Protein AF-A0A522S2E9-F1 (afdb_monomer_lite)

pLDDT: mean 93.25, std 12.16, range [32.34, 98.25]

Secondary structure (DSSP, 8-state):
-TTTTTSSSSHHHHHHHHHHHH---GGG--HHHHHHHH-HHHHHHHHHHHHHHH--GGGSPPHHHHHHHHTT--GGGGG----

Radius of gyration: 13.18 Å; chains: 1; bounding box: 35×27×31 Å

Foldseek 3Di:
DCVVVVVDVAPLVQQVCCVPPVVDPVVCSGPQSVCVVVALLVLQVVLVVVCVVPVDPVSHDDPVSVVCNVVSHGSVVSVPDDD

Sequence (83 aa):
RILEEKIAARPSDIDIVWINGYGFPVGKGGPMFWADLTGLKKIVERLEYWHGKTGKEVFAPSPLLKKLAAEGKGFSSLQASKA

Structure (mmCIF, N/CA/C/O backbone):
data_AF-A0A522S2E9-F1
#
_entry.id   AF-A0A522S2E9-F1
#
loop_
_atom_site.group_PDB
_atom_site.id
_atom_site.type_symbol
_atom_site.label_atom_id
_atom_site.label_alt_id
_atom_site.label_comp_id
_atom_site.label_asym_id
_atom_site.label_entity_id
_atom_site.l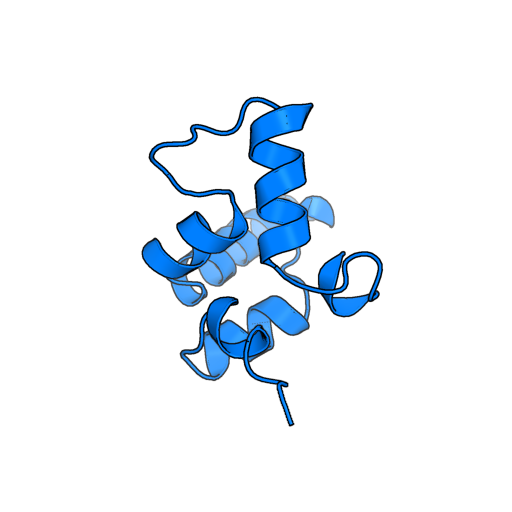abel_seq_id
_atom_site.pdbx_PDB_ins_code
_atom_site.Cartn_x
_atom_site.Cartn_y
_atom_site.Cartn_z
_atom_site.occupancy
_atom_site.B_iso_or_equiv
_atom_site.auth_seq_id
_atom_site.auth_comp_id
_atom_site.auth_asym_id
_atom_site.auth_atom_id
_atom_site.pdbx_PDB_model_num
ATOM 1 N N . ARG A 1 1 ? -5.126 -7.717 -0.271 1.00 94.25 1 ARG A N 1
ATOM 2 C CA . ARG A 1 1 ? -6.124 -8.608 -0.902 1.00 94.25 1 ARG A CA 1
ATOM 3 C C . ARG A 1 1 ? -5.474 -9.417 -2.020 1.00 94.25 1 ARG A C 1
ATOM 5 O O . ARG A 1 1 ? -4.951 -10.459 -1.685 1.00 94.25 1 ARG A O 1
ATOM 12 N N . ILE A 1 2 ? -5.281 -8.907 -3.246 1.00 95.88 2 ILE A N 1
ATOM 13 C CA . ILE A 1 2 ? -4.677 -9.670 -4.379 1.00 95.88 2 ILE A CA 1
ATOM 14 C C . ILE A 1 2 ? -3.418 -10.495 -4.015 1.00 95.88 2 ILE A C 1
ATOM 16 O O . ILE A 1 2 ? -3.354 -11.679 -4.330 1.00 95.88 2 ILE A O 1
ATOM 20 N N . LEU A 1 3 ? -2.426 -9.900 -3.337 1.00 94.12 3 LEU A N 1
ATOM 21 C CA . LEU A 1 3 ? -1.207 -10.620 -2.911 1.00 94.12 3 LEU A CA 1
ATOM 22 C C . LEU A 1 3 ? -1.454 -11.661 -1.811 1.00 94.12 3 LEU A C 1
ATOM 24 O O . LEU A 1 3 ? -0.828 -12.711 -1.783 1.00 94.12 3 LEU A O 1
ATOM 28 N N . GLU A 1 4 ? -2.358 -11.358 -0.888 1.00 92.94 4 GLU A N 1
ATOM 29 C CA . GLU A 1 4 ? -2.714 -12.221 0.243 1.00 92.94 4 GLU A CA 1
ATOM 30 C C . GLU A 1 4 ? -3.508 -13.446 -0.222 1.00 92.94 4 GLU A C 1
ATOM 32 O O . GLU A 1 4 ? -3.260 -14.560 0.228 1.00 92.94 4 GLU A O 1
ATOM 37 N N . GLU A 1 5 ? -4.392 -13.239 -1.196 1.00 95.00 5 GLU A N 1
ATOM 38 C CA . GLU A 1 5 ? -5.171 -14.270 -1.885 1.00 95.00 5 GLU A CA 1
ATOM 39 C C . GLU A 1 5 ? -4.336 -15.056 -2.910 1.00 95.00 5 GLU A C 1
ATOM 41 O O . GLU A 1 5 ? -4.846 -15.978 -3.540 1.00 95.00 5 GLU A O 1
ATOM 46 N N . LYS A 1 6 ? -3.050 -14.711 -3.079 1.00 93.44 6 LYS A N 1
ATOM 47 C CA . LYS A 1 6 ? -2.112 -15.332 -4.030 1.00 93.44 6 LYS A CA 1
ATOM 48 C C . LYS A 1 6 ? -2.571 -15.276 -5.495 1.00 93.44 6 LYS A C 1
ATOM 50 O O . LYS A 1 6 ? -2.159 -16.104 -6.300 1.00 93.44 6 LYS A O 1
ATOM 55 N N . ILE A 1 7 ? -3.382 -14.278 -5.854 1.00 95.56 7 ILE A N 1
ATOM 56 C CA . ILE A 1 7 ? -3.788 -14.018 -7.246 1.00 95.56 7 ILE A CA 1
ATOM 57 C C . ILE A 1 7 ? -2.595 -13.494 -8.058 1.00 95.56 7 ILE A C 1
ATOM 59 O O . ILE A 1 7 ? -2.421 -13.854 -9.218 1.00 95.56 7 ILE A O 1
ATOM 63 N N . ALA A 1 8 ? -1.756 -12.660 -7.439 1.00 94.50 8 ALA A N 1
ATOM 64 C CA . ALA A 1 8 ? -0.466 -12.253 -7.988 1.00 94.50 8 ALA A CA 1
ATOM 65 C C . ALA A 1 8 ? 0.662 -12.887 -7.169 1.00 94.50 8 ALA A C 1
ATOM 67 O O . ALA A 1 8 ? 0.593 -12.913 -5.938 1.00 94.50 8 ALA A O 1
ATOM 68 N N . ALA A 1 9 ? 1.708 -13.367 -7.846 1.00 92.31 9 ALA A N 1
ATOM 69 C CA . ALA A 1 9 ? 2.839 -14.015 -7.188 1.00 92.31 9 ALA A CA 1
ATOM 70 C C . ALA A 1 9 ? 3.725 -13.008 -6.441 1.00 92.31 9 ALA A C 1
ATOM 72 O O . ALA A 1 9 ? 4.281 -13.332 -5.392 1.00 92.31 9 ALA A O 1
ATOM 73 N N . ARG A 1 10 ? 3.876 -11.786 -6.972 1.00 94.50 10 ARG A N 1
ATOM 74 C CA . ARG A 1 10 ? 4.744 -10.747 -6.403 1.00 94.50 10 ARG A CA 1
ATOM 75 C C . ARG A 1 10 ? 4.121 -9.353 -6.524 1.00 94.50 10 ARG A C 1
ATOM 77 O O . ARG A 1 10 ? 3.351 -9.108 -7.453 1.00 94.50 10 ARG A O 1
ATOM 84 N N . PRO A 1 11 ? 4.514 -8.391 -5.664 1.00 96.12 11 PRO A N 1
ATOM 85 C CA . PRO A 1 11 ? 4.059 -7.003 -5.779 1.00 96.12 11 PRO A CA 1
ATOM 86 C C . PRO A 1 11 ? 4.352 -6.375 -7.148 1.00 96.12 11 PRO A C 1
ATOM 88 O O . PRO A 1 11 ? 3.502 -5.679 -7.693 1.00 96.12 11 PRO A O 1
ATOM 91 N N . SER A 1 12 ? 5.510 -6.679 -7.743 1.00 95.31 12 SER A N 1
ATOM 92 C CA . SER A 1 12 ? 5.899 -6.141 -9.052 1.00 95.31 12 SER A CA 1
ATOM 93 C C . SER A 1 12 ? 4.982 -6.593 -10.190 1.00 95.31 12 SER A C 1
ATOM 95 O O . SER A 1 12 ? 4.845 -5.880 -11.179 1.00 95.31 12 SER A O 1
ATOM 97 N N . ASP A 1 13 ? 4.342 -7.761 -10.067 1.00 95.75 13 ASP A N 1
ATOM 98 C CA . ASP A 1 13 ? 3.403 -8.244 -11.084 1.00 95.75 13 ASP A CA 1
ATOM 99 C C . ASP A 1 13 ? 2.155 -7.338 -11.122 1.00 95.75 13 ASP A C 1
ATOM 101 O O . ASP A 1 13 ? 1.629 -7.044 -12.193 1.00 95.75 13 ASP A O 1
ATOM 105 N N . ILE A 1 14 ? 1.736 -6.806 -9.964 1.00 96.62 14 ILE A N 1
ATOM 106 C CA . ILE A 1 14 ? 0.663 -5.804 -9.867 1.00 96.62 14 ILE A CA 1
ATOM 107 C C . ILE A 1 14 ? 1.127 -4.469 -10.454 1.00 96.62 14 ILE A C 1
ATOM 109 O O . ILE A 1 14 ? 0.382 -3.852 -11.216 1.00 96.62 14 ILE A O 1
ATOM 113 N N . ASP A 1 15 ? 2.349 -4.034 -10.133 1.00 96.81 15 ASP A N 1
ATOM 114 C CA . ASP A 1 15 ? 2.895 -2.775 -10.649 1.00 96.81 15 ASP A CA 1
ATOM 115 C C . ASP A 1 15 ? 2.913 -2.750 -12.181 1.00 96.81 15 ASP A C 1
ATOM 117 O O . ASP A 1 15 ? 2.396 -1.814 -12.791 1.00 96.81 15 ASP A O 1
ATOM 121 N N . ILE A 1 16 ? 3.416 -3.816 -12.809 1.00 96.62 16 ILE A N 1
ATOM 122 C CA . ILE A 1 16 ? 3.496 -3.934 -14.271 1.00 96.62 16 ILE A CA 1
ATOM 123 C C . ILE A 1 16 ? 2.106 -3.869 -14.914 1.00 96.62 16 ILE A C 1
ATOM 125 O O . ILE A 1 16 ? 1.937 -3.177 -15.922 1.00 96.62 16 ILE A O 1
ATOM 129 N N . VAL A 1 17 ? 1.105 -4.546 -14.340 1.00 97.38 17 VAL A N 1
ATOM 130 C CA . VAL A 1 17 ? -0.278 -4.504 -14.846 1.00 97.38 17 VAL A CA 1
ATOM 131 C C . VAL A 1 17 ? -0.856 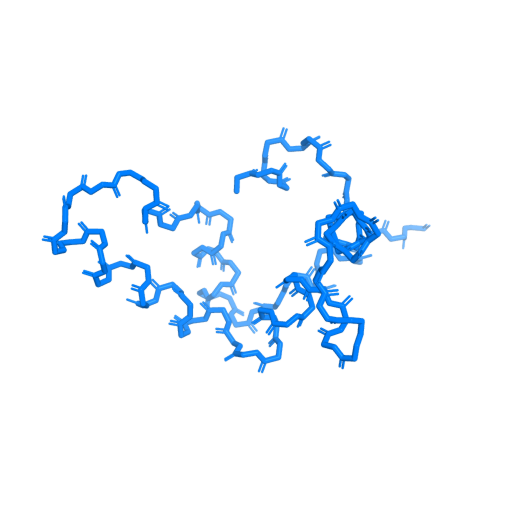-3.093 -14.750 1.00 97.38 17 VAL A C 1
ATOM 133 O O . VAL A 1 17 ? -1.504 -2.630 -15.684 1.00 97.38 17 VAL A O 1
ATOM 136 N N . TRP A 1 18 ? -0.608 -2.378 -13.654 1.00 97.75 18 TRP A N 1
ATOM 137 C CA . TRP A 1 18 ? -1.127 -1.022 -13.474 1.00 97.75 18 TRP A CA 1
ATOM 138 C C . TRP A 1 18 ? -0.469 0.005 -14.395 1.00 97.75 18 TRP A C 1
ATOM 140 O O . TRP A 1 18 ? -1.167 0.864 -14.933 1.00 97.75 18 TRP A O 1
ATOM 150 N N . ILE A 1 19 ? 0.842 -0.095 -14.618 1.00 97.69 19 ILE A N 1
ATOM 151 C CA . ILE A 1 19 ? 1.557 0.780 -15.558 1.00 97.69 19 ILE A CA 1
ATOM 152 C C . ILE A 1 19 ? 1.040 0.565 -16.982 1.00 97.69 19 ILE A C 1
ATOM 154 O O . ILE A 1 19 ? 0.658 1.523 -17.649 1.00 97.69 19 ILE A O 1
ATOM 158 N N . ASN A 1 20 ? 1.014 -0.690 -17.441 1.00 96.88 20 ASN A N 1
ATOM 159 C CA . ASN A 1 20 ? 0.773 -0.999 -18.852 1.00 96.88 20 ASN A CA 1
ATOM 160 C C . ASN A 1 20 ? -0.714 -1.136 -19.208 1.00 96.88 20 ASN A C 1
ATOM 162 O O . ASN A 1 20 ? -1.082 -0.912 -20.355 1.00 96.88 20 ASN A O 1
ATOM 166 N N . GLY A 1 21 ? -1.565 -1.518 -18.252 1.00 96.56 21 GLY A N 1
ATOM 167 C CA . GLY A 1 21 ? -2.991 -1.770 -18.486 1.00 96.56 21 GLY A CA 1
ATOM 168 C C . GLY A 1 21 ? -3.916 -0.633 -18.053 1.00 96.56 21 GLY A C 1
ATOM 169 O O . GLY A 1 21 ? -4.969 -0.447 -18.653 1.00 96.56 21 GLY A O 1
ATOM 170 N N . TYR A 1 22 ? -3.529 0.138 -17.031 1.00 95.88 22 TYR A N 1
ATOM 171 C CA . TYR A 1 22 ? -4.394 1.153 -16.410 1.00 95.88 22 TYR A CA 1
ATOM 172 C C . TYR A 1 22 ? -3.778 2.561 -16.390 1.00 95.88 22 TYR A C 1
ATOM 174 O O . TYR A 1 22 ? -4.373 3.484 -15.835 1.00 95.88 22 TYR A O 1
ATOM 182 N N . GLY A 1 23 ? -2.599 2.745 -16.997 1.00 94.94 23 GLY A N 1
ATOM 183 C CA . GLY A 1 23 ? -1.964 4.055 -17.157 1.00 94.94 23 GLY A CA 1
ATOM 184 C C . GLY A 1 23 ? -1.398 4.650 -15.867 1.00 94.94 23 GLY A C 1
ATOM 185 O O . GLY A 1 23 ? -1.324 5.874 -15.735 1.00 94.94 23 GLY A O 1
ATOM 186 N N . PHE A 1 24 ? -1.004 3.821 -14.894 1.00 96.94 24 PHE A N 1
ATOM 187 C CA . PHE A 1 24 ? -0.326 4.325 -13.700 1.00 96.94 24 PHE A CA 1
ATOM 188 C C . PHE A 1 24 ? 0.993 5.030 -14.085 1.00 96.94 24 PHE A C 1
ATOM 190 O O . PHE A 1 24 ? 1.746 4.492 -14.901 1.00 96.94 24 PHE A O 1
ATOM 197 N N . PRO A 1 25 ? 1.324 6.206 -13.510 1.00 95.56 25 PRO A N 1
ATOM 198 C CA . PRO A 1 25 ? 2.512 6.960 -13.909 1.00 95.56 25 PRO A CA 1
ATOM 199 C C . PRO A 1 25 ? 3.810 6.162 -13.733 1.00 95.56 25 PRO A C 1
ATOM 201 O O . PRO A 1 25 ? 4.219 5.877 -12.607 1.00 95.56 25 PRO A O 1
ATOM 204 N N . VAL A 1 26 ? 4.504 5.875 -14.838 1.00 93.69 26 VAL A N 1
ATOM 205 C CA . VAL A 1 26 ? 5.739 5.068 -14.840 1.00 93.69 26 VAL A CA 1
ATOM 206 C C . VAL A 1 26 ? 6.844 5.654 -13.952 1.00 93.69 26 VAL A C 1
ATOM 208 O O . VAL A 1 26 ? 7.530 4.918 -13.251 1.00 93.69 26 VAL A O 1
ATOM 211 N N . GLY A 1 27 ? 6.962 6.986 -13.879 1.00 93.12 27 GLY A N 1
ATOM 212 C CA . GLY A 1 27 ? 7.932 7.667 -13.008 1.00 93.12 27 GLY A CA 1
ATOM 213 C C . GLY A 1 27 ? 7.677 7.480 -11.506 1.00 93.12 27 GLY A C 1
ATOM 214 O O . GLY A 1 27 ? 8.517 7.846 -10.691 1.00 93.12 27 GLY A O 1
ATOM 215 N N . LYS A 1 28 ? 6.527 6.907 -11.126 1.00 93.69 28 LYS A N 1
ATOM 216 C CA . LYS A 1 28 ? 6.203 6.509 -9.749 1.00 93.69 28 LYS A CA 1
ATOM 217 C C . LYS A 1 28 ? 6.377 5.005 -9.513 1.00 93.69 28 LYS A C 1
ATOM 219 O O . LYS A 1 28 ? 5.972 4.524 -8.460 1.00 93.69 28 LYS A O 1
ATOM 224 N N . GLY A 1 29 ? 6.939 4.268 -10.473 1.00 94.06 29 GLY A N 1
ATOM 225 C CA . GLY A 1 29 ? 7.192 2.828 -10.406 1.00 94.06 29 GLY A CA 1
ATOM 226 C C . GLY A 1 29 ? 5.935 1.977 -10.572 1.00 94.06 29 GLY A C 1
ATOM 227 O O . GLY A 1 29 ? 5.889 1.148 -11.459 1.00 94.06 29 GLY A O 1
ATOM 228 N N . GLY A 1 30 ? 4.910 2.191 -9.754 1.00 96.88 30 GLY A N 1
ATOM 229 C CA . GLY A 1 30 ? 3.681 1.396 -9.704 1.00 96.88 30 GLY A CA 1
ATOM 230 C C . GLY A 1 30 ? 2.987 1.595 -8.353 1.00 96.88 30 GLY A C 1
ATOM 231 O O . GLY A 1 30 ? 3.598 2.167 -7.448 1.00 96.88 30 GLY A O 1
ATOM 232 N N . PRO A 1 31 ? 1.717 1.198 -8.177 1.00 97.38 31 PRO A N 1
ATOM 233 C CA . PRO A 1 31 ? 1.002 1.405 -6.920 1.00 97.38 31 PRO A CA 1
ATOM 234 C C . PRO A 1 31 ? 1.665 0.734 -5.708 1.00 97.38 31 PRO A C 1
ATOM 236 O O . PRO A 1 31 ? 1.645 1.316 -4.624 1.00 97.38 31 PRO A O 1
ATOM 239 N N . MET A 1 32 ? 2.267 -0.447 -5.861 1.00 97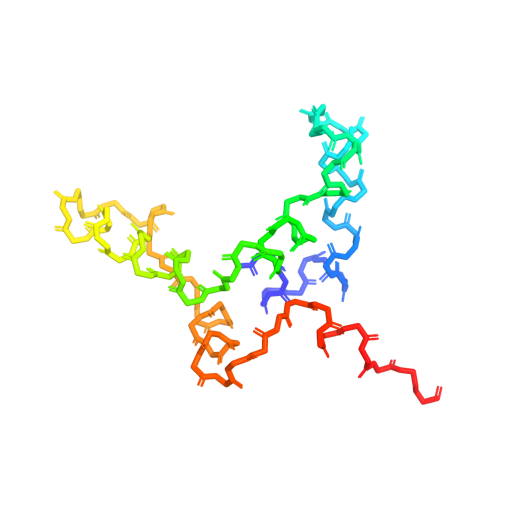.25 32 MET A N 1
ATOM 240 C CA . MET A 1 32 ? 2.931 -1.162 -4.769 1.00 97.25 32 MET A CA 1
ATOM 241 C C . MET A 1 32 ? 4.253 -0.484 -4.403 1.00 97.25 32 MET A C 1
ATOM 243 O O . MET A 1 32 ? 4.497 -0.210 -3.228 1.00 97.25 32 MET A O 1
ATOM 247 N N . PHE A 1 33 ? 5.072 -0.140 -5.401 1.00 96.94 33 PHE A N 1
ATOM 248 C CA . PHE A 1 33 ? 6.302 0.631 -5.189 1.00 96.94 33 PHE A CA 1
ATOM 249 C C . PHE A 1 33 ? 6.026 2.016 -4.581 1.00 96.94 33 PHE A C 1
ATOM 251 O O . PHE A 1 33 ? 6.674 2.437 -3.624 1.00 96.94 33 PHE A O 1
ATOM 258 N N . TRP A 1 34 ? 5.013 2.721 -5.086 1.00 97.44 34 TRP A N 1
ATOM 259 C CA . TRP A 1 34 ? 4.600 4.020 -4.562 1.00 97.44 34 TRP A CA 1
ATOM 260 C C . TRP A 1 34 ? 4.085 3.932 -3.118 1.00 97.44 34 TRP A C 1
ATOM 262 O O . TRP A 1 34 ? 4.331 4.841 -2.317 1.00 97.44 34 TRP A O 1
ATOM 272 N N . ALA A 1 35 ? 3.393 2.844 -2.766 1.00 97.19 35 ALA A N 1
ATOM 273 C CA . ALA A 1 35 ? 2.938 2.609 -1.402 1.00 97.19 35 ALA A CA 1
ATOM 274 C C . ALA A 1 35 ? 4.114 2.453 -0.427 1.00 97.19 35 ALA A C 1
ATOM 276 O O . ALA A 1 35 ? 4.075 3.031 0.661 1.00 97.19 35 ALA A O 1
ATOM 277 N N . ASP A 1 36 ? 5.178 1.756 -0.836 1.00 96.50 36 ASP A N 1
ATOM 278 C CA . ASP A 1 36 ? 6.402 1.617 -0.040 1.00 96.50 36 ASP A CA 1
ATOM 279 C C . ASP A 1 36 ? 7.092 2.963 0.196 1.00 96.50 36 ASP A C 1
ATOM 281 O O . ASP A 1 36 ? 7.442 3.276 1.332 1.00 96.50 36 ASP A O 1
ATOM 285 N N . LEU A 1 37 ? 7.209 3.799 -0.842 1.00 95.62 37 LEU A N 1
ATOM 286 C CA . LEU A 1 37 ? 7.771 5.149 -0.711 1.00 95.62 37 LEU A CA 1
ATOM 287 C C . LEU A 1 37 ? 6.925 6.063 0.184 1.00 95.62 37 LEU A C 1
ATOM 289 O O . LEU A 1 37 ? 7.455 6.916 0.892 1.00 95.62 37 LEU A O 1
ATOM 293 N N . THR A 1 38 ? 5.601 5.909 0.142 1.00 95.69 38 THR A N 1
ATOM 294 C CA . THR A 1 38 ? 4.670 6.713 0.950 1.00 95.69 38 THR A CA 1
ATOM 295 C C . THR A 1 38 ? 4.650 6.274 2.417 1.00 95.69 38 THR A C 1
ATOM 297 O O . THR A 1 38 ? 4.368 7.086 3.302 1.00 95.69 38 THR A O 1
ATOM 300 N N . GLY A 1 39 ? 4.941 4.997 2.669 1.00 96.19 39 GLY A N 1
ATOM 301 C CA . GLY A 1 39 ? 4.900 4.359 3.977 1.00 96.19 39 GLY A CA 1
ATOM 302 C C . GLY A 1 39 ? 3.554 3.689 4.264 1.00 96.19 39 GLY A C 1
ATOM 303 O O . GLY A 1 39 ? 2.506 4.339 4.337 1.00 96.19 39 GLY A O 1
ATOM 304 N N . LEU A 1 40 ? 3.584 2.373 4.505 1.00 97.56 40 LEU A N 1
ATOM 305 C CA . LEU A 1 40 ? 2.370 1.565 4.679 1.00 97.56 40 LEU A CA 1
ATOM 306 C C . LEU A 1 40 ? 1.559 1.942 5.923 1.00 97.56 40 LEU A C 1
ATOM 308 O O . LEU A 1 40 ? 0.332 1.885 5.880 1.00 97.56 40 LEU A O 1
ATOM 312 N N . LYS A 1 41 ? 2.210 2.400 7.000 1.00 97.88 41 LYS A N 1
ATOM 313 C CA . LYS A 1 41 ? 1.527 2.880 8.212 1.00 97.88 41 LYS A CA 1
ATOM 314 C C . LYS A 1 41 ? 0.551 4.019 7.904 1.00 97.88 41 LYS A C 1
ATOM 316 O O . LYS A 1 41 ? -0.623 3.934 8.251 1.00 97.88 41 LYS A O 1
ATOM 321 N N . LYS A 1 42 ? 1.008 5.030 7.159 1.00 98.00 42 LYS A N 1
ATOM 322 C CA . LYS A 1 42 ? 0.184 6.174 6.743 1.00 98.00 42 LYS A CA 1
ATOM 323 C C . LYS A 1 42 ? -1.000 5.739 5.875 1.00 98.00 42 LYS A C 1
ATOM 325 O O . LYS A 1 42 ? -2.092 6.294 5.980 1.00 98.00 42 LYS A O 1
ATOM 330 N N . ILE A 1 43 ? -0.788 4.752 5.005 1.00 97.94 43 ILE A N 1
ATOM 331 C CA . ILE A 1 43 ? -1.841 4.210 4.138 1.00 97.94 43 ILE A CA 1
ATOM 332 C C . ILE A 1 43 ? -2.892 3.468 4.970 1.00 97.94 43 IL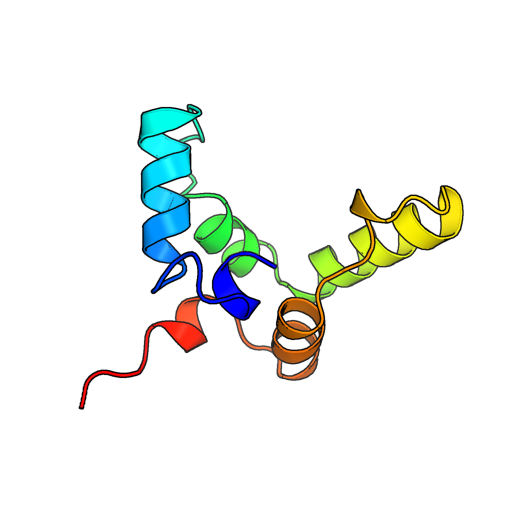E A C 1
ATOM 334 O O . ILE A 1 43 ? -4.082 3.702 4.768 1.00 97.94 43 ILE A O 1
ATOM 338 N N . VAL A 1 44 ? -2.473 2.629 5.925 1.00 98.19 44 VAL A N 1
ATOM 339 C CA . VAL A 1 44 ? -3.383 1.935 6.853 1.00 98.19 44 VAL A CA 1
ATOM 340 C C . VAL A 1 44 ? -4.216 2.936 7.643 1.00 98.19 44 VAL A C 1
ATOM 342 O O . VAL A 1 44 ? -5.438 2.850 7.596 1.00 98.19 44 VAL A O 1
ATOM 345 N N . GLU A 1 45 ? -3.589 3.929 8.276 1.00 98.12 45 GLU A N 1
ATOM 346 C CA . GLU A 1 45 ? -4.293 4.966 9.045 1.00 98.12 45 GLU A CA 1
ATOM 347 C C . GLU A 1 45 ? -5.339 5.696 8.189 1.00 98.12 45 GLU A C 1
ATOM 349 O O . GLU A 1 45 ? -6.473 5.930 8.616 1.00 98.12 45 GLU A O 1
ATOM 354 N N . ARG A 1 46 ? -4.990 6.029 6.938 1.00 98.19 46 ARG A N 1
ATOM 355 C CA . ARG A 1 46 ? -5.913 6.718 6.030 1.00 98.19 46 ARG A CA 1
ATOM 356 C C . ARG A 1 46 ? -7.083 5.834 5.603 1.00 98.19 46 ARG A C 1
ATOM 358 O O . ARG A 1 46 ? -8.196 6.341 5.467 1.00 98.19 46 ARG A O 1
ATOM 365 N N . LEU A 1 47 ? -6.836 4.547 5.382 1.00 98.12 47 LEU A N 1
ATOM 366 C CA . LEU A 1 47 ? -7.862 3.560 5.055 1.00 98.12 47 LEU A CA 1
ATOM 367 C C . LEU A 1 47 ? -8.809 3.329 6.241 1.00 98.12 47 LEU A C 1
ATOM 369 O O . LEU A 1 47 ? -10.022 3.400 6.065 1.00 98.12 47 LEU A O 1
ATOM 373 N N . GLU A 1 48 ? -8.276 3.163 7.453 1.00 98.12 48 GLU A N 1
ATOM 374 C CA . GLU A 1 48 ? -9.072 3.010 8.678 1.00 98.12 48 GLU A CA 1
ATOM 375 C C . GLU A 1 48 ? -9.947 4.235 8.948 1.00 98.12 48 GLU A C 1
ATOM 377 O O . GLU A 1 48 ? -11.132 4.083 9.243 1.00 98.12 48 GLU A O 1
ATOM 382 N N . TYR A 1 49 ? -9.411 5.443 8.745 1.00 98.25 49 TYR A N 1
ATOM 383 C CA . TYR A 1 49 ? -10.189 6.679 8.835 1.00 98.25 49 TYR A CA 1
ATOM 384 C C . TYR A 1 49 ? -11.417 6.662 7.908 1.00 98.25 49 TYR A C 1
ATOM 386 O O . TYR A 1 49 ? -12.535 6.954 8.338 1.00 98.25 49 TYR A O 1
ATOM 394 N N . TRP A 1 50 ? -11.236 6.318 6.628 1.00 98.25 50 TRP A N 1
ATOM 395 C CA . TRP A 1 50 ? -12.342 6.303 5.665 1.00 98.25 50 TRP A CA 1
ATOM 396 C C . TRP A 1 50 ? -13.297 5.134 5.871 1.00 98.25 50 TRP A C 1
ATOM 398 O O . TRP A 1 50 ? -14.502 5.300 5.672 1.00 98.25 50 TRP A O 1
ATOM 408 N N . HIS A 1 51 ? -12.791 3.982 6.304 1.00 97.94 51 HIS A N 1
ATOM 409 C CA . HIS A 1 51 ? -13.626 2.849 6.669 1.00 97.94 51 HIS A CA 1
ATOM 410 C C . HIS A 1 51 ? -14.522 3.198 7.861 1.00 97.94 51 HIS A C 1
ATOM 412 O O . HIS A 1 51 ? -15.736 3.079 7.744 1.00 97.94 51 HIS A O 1
ATOM 418 N N . GLY A 1 52 ? -13.967 3.758 8.942 1.00 97.81 52 GLY A N 1
ATOM 419 C CA . GLY A 1 52 ? -14.750 4.200 10.100 1.00 97.81 52 GLY A CA 1
ATOM 420 C C . GLY A 1 52 ? -15.769 5.291 9.761 1.00 97.81 52 GLY A C 1
ATOM 421 O O . GLY A 1 52 ? -16.876 5.291 10.289 1.00 97.81 52 GLY A O 1
ATOM 422 N N . LYS A 1 53 ? -15.437 6.197 8.831 1.00 98.00 53 LYS A N 1
ATOM 423 C CA . LYS A 1 53 ? -16.340 7.283 8.418 1.00 98.00 53 LYS A CA 1
ATOM 424 C C . LYS A 1 53 ? -17.475 6.834 7.495 1.00 98.00 53 LYS A C 1
ATOM 426 O O . LYS A 1 53 ? -18.533 7.454 7.495 1.00 98.00 53 LYS A O 1
ATOM 431 N N . THR A 1 54 ? -17.244 5.831 6.650 1.00 97.69 54 THR A N 1
ATOM 432 C CA . THR A 1 54 ? -18.190 5.466 5.577 1.00 97.69 54 THR A CA 1
ATOM 433 C C . THR A 1 54 ? -18.824 4.092 5.748 1.00 97.69 54 THR A C 1
ATOM 435 O O . THR A 1 54 ? -19.787 3.796 5.046 1.00 97.69 54 THR A O 1
ATOM 438 N N . GLY A 1 55 ? -18.264 3.233 6.602 1.00 96.12 55 GLY A N 1
ATOM 439 C CA . GLY A 1 55 ? -18.652 1.829 6.745 1.00 96.12 55 GLY A CA 1
ATOM 440 C C . GLY A 1 55 ? -18.387 0.969 5.505 1.00 96.12 55 GLY A C 1
ATOM 441 O O . GLY A 1 55 ? -18.795 -0.185 5.467 1.00 96.12 55 GLY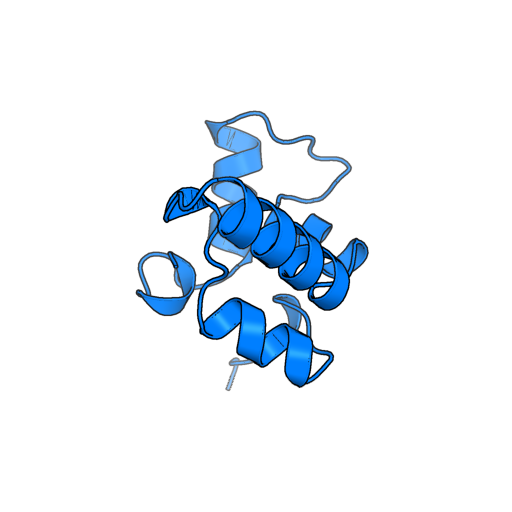 A O 1
ATOM 442 N N . LYS A 1 56 ? -17.739 1.499 4.456 1.00 97.44 56 LYS A N 1
ATOM 443 C CA . LYS A 1 56 ? -17.538 0.754 3.206 1.00 97.44 56 LYS A CA 1
ATOM 444 C C . LYS A 1 56 ? -16.354 -0.202 3.322 1.00 97.44 56 LYS A C 1
ATOM 446 O O . LYS A 1 56 ? -15.229 0.220 3.601 1.00 97.44 56 LYS A O 1
ATOM 451 N N . GLU A 1 57 ? -16.584 -1.463 2.973 1.00 95.69 57 GLU A N 1
ATOM 452 C CA . GLU A 1 57 ? -15.573 -2.534 2.960 1.00 95.69 57 GLU A CA 1
ATOM 453 C C . GLU A 1 57 ? -14.379 -2.260 2.036 1.00 95.69 57 GLU A C 1
ATOM 455 O O . GLU A 1 57 ? -13.257 -2.711 2.283 1.00 95.69 57 GLU A O 1
ATOM 460 N N . VAL A 1 58 ? -14.584 -1.454 0.988 1.00 95.00 58 VAL A N 1
ATOM 461 C CA . VAL A 1 58 ? -13.513 -1.071 0.053 1.00 95.00 58 VAL A CA 1
ATOM 462 C C . VAL A 1 58 ? -12.362 -0.349 0.760 1.00 95.00 58 VAL A C 1
ATOM 464 O O . VAL A 1 58 ? -11.218 -0.465 0.329 1.00 95.00 58 VAL A O 1
ATOM 467 N N . PHE A 1 59 ? -12.652 0.353 1.862 1.00 97.12 59 PHE A N 1
ATOM 468 C CA . PHE A 1 59 ? -11.653 1.061 2.658 1.00 97.12 59 PHE A CA 1
ATOM 469 C C . PHE A 1 59 ? -11.075 0.223 3.796 1.00 97.12 59 PHE A C 1
ATOM 471 O O . PHE A 1 59 ? -10.104 0.655 4.404 1.00 97.12 59 PHE A O 1
ATOM 478 N N . ALA A 1 60 ? -11.621 -0.959 4.098 1.00 97.44 60 ALA A N 1
ATOM 479 C CA . ALA A 1 60 ? -11.046 -1.814 5.129 1.00 97.44 60 ALA A CA 1
ATOM 480 C C . ALA A 1 60 ? -9.628 -2.254 4.697 1.00 97.44 60 ALA A C 1
ATOM 482 O O . ALA A 1 60 ? -9.483 -2.872 3.632 1.00 97.44 60 ALA A O 1
ATOM 483 N N . PRO A 1 61 ? -8.566 -1.945 5.472 1.00 97.06 61 PRO A N 1
ATOM 484 C CA . PRO A 1 61 ? -7.218 -2.381 5.130 1.00 97.06 61 PRO A CA 1
ATOM 485 C C . PRO A 1 61 ? -7.115 -3.906 5.224 1.00 97.06 61 PRO A C 1
ATOM 487 O O . PRO A 1 61 ? -7.566 -4.501 6.202 1.00 97.06 61 PRO A O 1
ATOM 490 N N . SER A 1 62 ? -6.478 -4.544 4.239 1.00 97.12 62 SER A N 1
ATOM 491 C CA . SER A 1 62 ? -6.287 -6.002 4.266 1.00 97.12 62 SER A CA 1
ATOM 492 C C . SER A 1 62 ? -5.354 -6.450 5.399 1.00 97.12 62 SER A C 1
ATOM 494 O O . SER A 1 62 ? -4.407 -5.712 5.695 1.00 97.12 62 SER A O 1
ATOM 496 N N . PRO A 1 63 ? -5.527 -7.663 5.958 1.00 96.81 63 PRO A N 1
ATOM 497 C CA . PRO A 1 63 ? -4.665 -8.176 7.025 1.00 96.81 63 PRO A CA 1
ATOM 498 C C . PRO A 1 63 ? -3.170 -8.148 6.676 1.00 96.81 63 PRO A C 1
ATOM 500 O O . PRO A 1 63 ? -2.379 -7.649 7.475 1.00 96.81 63 PRO A O 1
ATOM 503 N N . LEU A 1 64 ? -2.776 -8.553 5.460 1.00 96.31 64 LEU A N 1
ATOM 504 C CA . LEU A 1 64 ? -1.386 -8.433 4.990 1.00 96.31 64 LEU A CA 1
ATOM 505 C C . LEU A 1 64 ? -0.834 -7.000 5.091 1.00 96.31 64 LEU A C 1
ATOM 507 O O . LEU A 1 64 ? 0.289 -6.795 5.547 1.00 96.31 64 LEU A O 1
ATOM 511 N N . LEU A 1 65 ? -1.623 -6.003 4.682 1.00 97.25 65 LEU A N 1
ATOM 512 C CA . LEU A 1 65 ? -1.211 -4.597 4.719 1.00 97.25 65 LEU A CA 1
ATOM 513 C C . LEU A 1 65 ? -1.023 -4.120 6.167 1.00 97.25 65 LEU A C 1
ATOM 515 O O . LEU A 1 65 ? -0.027 -3.464 6.465 1.00 97.25 65 LEU A O 1
ATOM 519 N N . LYS A 1 66 ? -1.938 -4.494 7.073 1.00 97.88 66 LYS A N 1
ATOM 520 C CA . LYS A 1 66 ? -1.810 -4.188 8.507 1.00 97.88 66 LYS A CA 1
ATOM 521 C C . LYS A 1 66 ? -0.566 -4.837 9.114 1.00 97.88 66 LYS A C 1
ATOM 523 O O . LYS A 1 66 ? 0.161 -4.173 9.845 1.00 97.88 66 LYS A O 1
ATOM 528 N N . LYS A 1 67 ? -0.295 -6.102 8.775 1.00 97.69 67 LYS A N 1
ATOM 529 C CA . LYS A 1 67 ? 0.890 -6.837 9.238 1.00 97.69 67 LYS A CA 1
ATOM 530 C C . LYS A 1 67 ? 2.185 -6.144 8.810 1.00 97.69 67 LYS A C 1
ATOM 532 O O . LYS A 1 67 ? 3.023 -5.856 9.655 1.00 97.69 67 LYS A O 1
ATOM 537 N N . LEU A 1 68 ? 2.332 -5.831 7.521 1.00 97.25 68 LEU A N 1
ATOM 538 C CA . LEU A 1 68 ? 3.533 -5.156 7.017 1.00 97.25 68 LEU A CA 1
ATOM 539 C C . LEU A 1 68 ? 3.726 -3.777 7.659 1.00 97.25 68 LEU A C 1
ATOM 541 O O . LEU A 1 68 ? 4.832 -3.448 8.079 1.00 97.25 68 LEU A O 1
ATOM 545 N N . ALA A 1 69 ? 2.644 -3.006 7.804 1.00 97.38 69 ALA A N 1
ATOM 546 C CA . ALA A 1 69 ? 2.685 -1.709 8.470 1.00 97.38 69 ALA A CA 1
ATOM 547 C C . ALA A 1 69 ? 3.108 -1.813 9.947 1.00 97.38 69 ALA A C 1
ATOM 549 O O . ALA A 1 69 ? 3.911 -1.000 10.401 1.00 97.38 69 ALA A O 1
ATOM 550 N N . ALA A 1 70 ? 2.603 -2.811 10.680 1.00 97.50 70 ALA A N 1
ATOM 551 C CA . ALA A 1 70 ? 2.969 -3.060 12.075 1.00 97.50 70 ALA A CA 1
ATOM 552 C C . ALA A 1 70 ? 4.433 -3.507 12.228 1.00 97.50 70 ALA A C 1
ATOM 554 O O . ALA A 1 70 ? 5.097 -3.123 13.185 1.00 97.50 70 ALA A O 1
ATOM 555 N N . GLU A 1 71 ? 4.952 -4.273 11.266 1.00 96.69 71 GLU A N 1
ATOM 556 C CA . GLU A 1 71 ? 6.351 -4.718 11.233 1.00 96.69 71 GLU A CA 1
ATOM 557 C C . GLU A 1 71 ? 7.324 -3.648 10.705 1.00 96.69 71 GLU A C 1
ATOM 559 O O . GLU A 1 71 ? 8.527 -3.895 10.642 1.00 96.69 71 GLU A O 1
ATOM 564 N N . GLY A 1 72 ? 6.832 -2.475 10.286 1.00 94.94 72 GLY A N 1
ATOM 565 C CA . GLY A 1 72 ? 7.660 -1.435 9.667 1.00 94.94 72 GLY A CA 1
ATOM 566 C C . GLY A 1 72 ? 8.258 -1.848 8.315 1.00 94.94 72 GLY A C 1
ATOM 567 O O . GLY A 1 72 ? 9.263 -1.285 7.889 1.00 94.94 72 GLY A O 1
ATOM 568 N N . LYS A 1 73 ? 7.661 -2.837 7.642 1.00 95.81 73 LYS A N 1
ATOM 569 C CA . LYS A 1 73 ? 8.113 -3.369 6.351 1.00 95.81 73 LYS A CA 1
ATOM 570 C C . LYS A 1 73 ? 7.288 -2.807 5.195 1.00 95.81 73 LYS A C 1
ATOM 572 O O . LYS A 1 73 ? 6.142 -2.403 5.368 1.00 95.81 73 LYS A O 1
ATOM 577 N N . GLY A 1 74 ? 7.873 -2.836 3.999 1.00 95.00 74 GLY A N 1
ATOM 578 C CA . GLY A 1 74 ? 7.192 -2.569 2.730 1.00 95.00 74 GLY A CA 1
ATOM 579 C C . GLY A 1 74 ? 6.836 -3.848 1.967 1.00 95.00 74 GLY A C 1
ATOM 580 O O . GLY A 1 74 ? 7.285 -4.944 2.312 1.00 95.00 74 GLY A O 1
ATOM 581 N N . PHE A 1 75 ? 6.079 -3.720 0.885 1.00 95.38 75 PHE A N 1
ATOM 582 C CA . PHE A 1 75 ? 5.817 -4.782 -0.084 1.00 95.38 75 PHE A CA 1
ATOM 583 C C . PHE A 1 75 ? 7.096 -5.321 -0.729 1.00 95.38 75 PHE A C 1
ATOM 585 O O . PHE A 1 75 ? 7.182 -6.512 -1.010 1.00 95.38 75 PHE A O 1
ATOM 592 N N . SER A 1 76 ? 8.117 -4.486 -0.907 1.00 91.75 76 SER A N 1
ATOM 593 C CA . SER A 1 76 ? 9.468 -4.888 -1.320 1.00 91.75 76 SER A CA 1
ATOM 594 C C . SER A 1 76 ? 10.062 -6.000 -0.447 1.00 91.75 76 SER A C 1
ATOM 596 O O . SER A 1 76 ? 10.765 -6.862 -0.968 1.00 91.75 76 SER A O 1
ATOM 598 N N . SER A 1 77 ? 9.710 -6.077 0.843 1.00 92.25 77 SER A N 1
ATOM 599 C CA . SER A 1 77 ? 10.151 -7.173 1.722 1.00 92.25 77 SER A CA 1
ATOM 600 C C . SER A 1 77 ? 9.586 -8.545 1.329 1.00 92.25 77 SER A C 1
ATOM 602 O O . SER A 1 77 ? 10.185 -9.568 1.649 1.00 92.25 77 SER A O 1
ATOM 604 N N . LEU A 1 78 ? 8.473 -8.581 0.588 1.00 88.38 78 LEU A N 1
ATOM 605 C CA . LEU A 1 78 ? 7.887 -9.812 0.050 1.00 88.38 78 LEU A CA 1
ATOM 606 C C . LEU A 1 78 ? 8.613 -10.311 -1.206 1.00 88.38 78 LEU A C 1
ATOM 608 O O . LEU A 1 78 ? 8.357 -11.424 -1.656 1.00 88.38 78 LEU A O 1
ATOM 612 N N . GLN A 1 79 ? 9.506 -9.505 -1.793 1.00 70.00 79 GLN A N 1
ATOM 613 C CA . GLN A 1 79 ? 10.275 -9.902 -2.976 1.00 70.00 79 GLN A CA 1
ATOM 614 C C . GLN A 1 79 ? 11.430 -10.864 -2.630 1.00 70.00 79 GLN A C 1
ATOM 616 O O . GLN A 1 79 ? 11.990 -11.491 -3.529 1.00 70.00 79 GLN A O 1
ATOM 621 N N . ALA A 1 80 ? 11.761 -11.034 -1.343 1.00 53.56 80 ALA A N 1
ATOM 622 C CA . ALA A 1 80 ? 12.842 -11.897 -0.876 1.00 53.56 80 ALA A CA 1
ATOM 623 C C . ALA A 1 80 ? 12.348 -13.315 -0.537 1.00 53.56 80 ALA A C 1
ATOM 625 O O . ALA A 1 80 ? 12.176 -13.693 0.617 1.00 53.56 80 ALA A O 1
ATOM 626 N N . SER A 1 81 ? 12.156 -14.113 -1.582 1.00 42.62 81 SER A N 1
ATOM 627 C CA . SER A 1 81 ? 12.223 -15.575 -1.519 1.00 42.62 81 SER A CA 1
ATOM 628 C C . SER A 1 81 ? 12.850 -16.066 -2.824 1.00 42.62 81 SER A C 1
ATOM 630 O O . SER A 1 81 ? 12.187 -16.646 -3.683 1.00 42.62 81 SER A O 1
ATOM 632 N N . LYS A 1 82 ? 14.140 -15.773 -2.994 1.00 38.94 82 LYS A N 1
ATOM 633 C CA . LYS A 1 82 ? 15.025 -16.570 -3.845 1.00 38.94 82 LYS A CA 1
ATOM 634 C C . LYS A 1 82 ? 15.897 -17.390 -2.899 1.00 38.94 82 LYS A C 1
ATOM 636 O O . LYS A 1 82 ? 16.760 -16.818 -2.238 1.00 38.94 82 L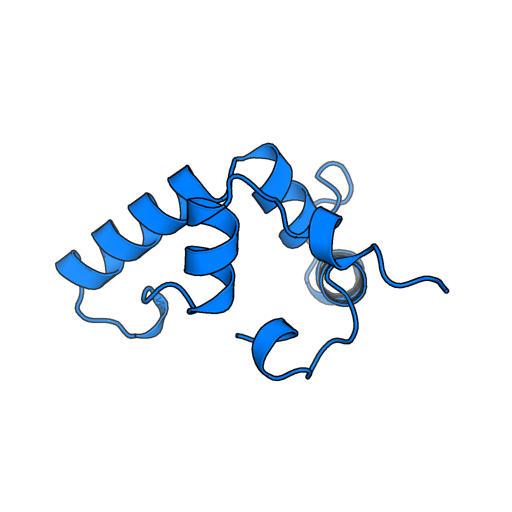YS A O 1
ATOM 641 N N . ALA A 1 83 ? 15.575 -18.676 -2.778 1.00 32.34 83 ALA A N 1
ATOM 642 C CA . ALA A 1 83 ? 16.576 -19.689 -2.467 1.00 32.34 83 ALA A CA 1
ATOM 643 C C . ALA A 1 83 ? 17.482 -19.871 -3.693 1.00 32.34 83 ALA A C 1
ATOM 645 O O . ALA A 1 83 ? 16.974 -19.639 -4.819 1.00 32.34 83 ALA A O 1
#